Protein AF-A0A231GXD4-F1 (afdb_monomer_lite)

Organism: NCBI:txid85688

pLDDT: mean 75.29, std 14.93, range [33.41, 92.38]

Sequence (83 aa):
MKQLPRSVSAMQAARWCPSEGHVHLRIWLADVALDYTATAEAARNIIMDWARRRWCTIELVLTTVERCELMPRLPYERLFLGP

Structure (mmCIF, N/CA/C/O backbone):
data_AF-A0A231GXD4-F1
#
_entry.id   AF-A0A231GXD4-F1
#
loop_
_atom_site.group_PDB
_atom_site.id
_atom_site.type_symbol
_atom_site.label_atom_id
_atom_site.label_alt_id
_atom_site.label_comp_id
_atom_site.label_asym_id
_atom_site.label_entity_id
_atom_site.label_seq_id
_atom_site.pdbx_PDB_ins_code
_atom_site.Cartn_x
_atom_site.Cartn_y
_atom_site.Cartn_z
_atom_site.occupancy
_atom_site.B_iso_or_equiv
_atom_site.auth_seq_id
_atom_site.auth_comp_id
_atom_site.auth_asym_id
_atom_site.auth_atom_id
_atom_site.pdbx_PDB_model_num
ATOM 1 N N . MET A 1 1 ? -16.090 20.080 5.501 1.00 33.41 1 MET A N 1
ATOM 2 C CA . MET A 1 1 ? -16.346 18.740 4.927 1.00 33.41 1 MET A CA 1
ATOM 3 C C . MET A 1 1 ? -15.056 18.275 4.272 1.00 33.41 1 MET A C 1
ATOM 5 O O . MET A 1 1 ? -14.631 18.888 3.303 1.00 33.41 1 MET A O 1
ATOM 9 N N . LYS A 1 2 ? -14.359 17.307 4.879 1.00 35.97 2 LYS A N 1
ATOM 10 C CA . LYS A 1 2 ? -13.093 16.777 4.353 1.00 35.97 2 LYS A CA 1
ATOM 11 C C . LYS A 1 2 ? -13.401 16.058 3.036 1.00 35.97 2 LYS A C 1
ATOM 13 O O . LYS A 1 2 ? -14.245 15.168 3.031 1.00 35.97 2 LYS A O 1
ATOM 18 N N . GLN A 1 3 ? -12.777 16.475 1.934 1.00 35.38 3 GLN A N 1
ATOM 19 C CA . GLN A 1 3 ? -12.812 15.710 0.688 1.00 35.38 3 GLN A CA 1
ATOM 20 C C . GLN A 1 3 ? -12.226 14.326 0.982 1.00 35.38 3 GLN A C 1
ATOM 22 O O . GLN A 1 3 ? -11.038 14.212 1.276 1.00 35.38 3 GLN A O 1
ATOM 27 N N . LEU A 1 4 ? -13.065 13.288 0.941 1.00 38.19 4 LEU A N 1
ATOM 28 C CA . LEU A 1 4 ? -12.573 11.925 0.809 1.00 38.19 4 LEU A CA 1
ATOM 29 C C . LEU A 1 4 ? -11.922 11.827 -0.577 1.00 38.19 4 LEU A C 1
ATOM 31 O O . LEU A 1 4 ? -12.610 12.102 -1.570 1.00 38.19 4 LEU A O 1
ATOM 35 N N . PRO A 1 5 ? -10.635 11.459 -0.697 1.00 42.25 5 PRO A N 1
ATOM 36 C CA . PRO A 1 5 ? -10.142 11.006 -1.982 1.00 42.25 5 PRO A CA 1
ATOM 37 C C . PRO A 1 5 ? -10.977 9.782 -2.356 1.00 42.25 5 PRO A C 1
ATOM 39 O O . PRO A 1 5 ? -11.182 8.883 -1.544 1.00 42.25 5 PRO A O 1
ATOM 42 N N . ARG A 1 6 ? -11.544 9.828 -3.564 1.00 47.72 6 ARG A N 1
ATOM 43 C CA . ARG A 1 6 ? -12.378 8.780 -4.157 1.00 47.72 6 ARG A CA 1
ATOM 44 C C . ARG A 1 6 ? -11.752 7.421 -3.850 1.00 47.72 6 ARG A C 1
ATOM 46 O O . ARG A 1 6 ? -10.670 7.149 -4.356 1.00 47.72 6 ARG A O 1
ATOM 53 N N . SER A 1 7 ? -12.410 6.603 -3.029 1.00 49.25 7 SER A N 1
ATOM 54 C CA . SER A 1 7 ? -12.004 5.222 -2.781 1.00 49.25 7 SER A CA 1
ATOM 55 C C . SER A 1 7 ? -11.986 4.494 -4.121 1.00 49.25 7 SER A C 1
ATOM 57 O O . SER A 1 7 ? -13.026 4.144 -4.680 1.00 49.25 7 SER A O 1
ATOM 59 N N . VAL A 1 8 ? -10.796 4.355 -4.696 1.00 55.34 8 VAL A N 1
ATOM 60 C CA . VAL A 1 8 ? -10.595 3.615 -5.933 1.00 55.34 8 VAL A CA 1
ATOM 61 C C . VAL A 1 8 ? -10.694 2.141 -5.554 1.00 55.34 8 VAL A C 1
ATOM 63 O O . VAL A 1 8 ? -9.945 1.668 -4.704 1.00 55.34 8 VAL A O 1
ATOM 66 N N . SER A 1 9 ? -11.644 1.413 -6.147 1.00 58.31 9 SER A N 1
ATOM 67 C CA . SER A 1 9 ? -11.775 -0.033 -5.921 1.00 58.31 9 SER A CA 1
ATOM 68 C C . SER A 1 9 ? -10.428 -0.723 -6.172 1.00 58.31 9 SER A C 1
ATOM 70 O O . SER A 1 9 ? -9.725 -0.340 -7.104 1.00 58.31 9 SER A O 1
ATOM 72 N N . ALA A 1 10 ? -10.074 -1.759 -5.405 1.00 58.12 10 ALA A N 1
ATOM 73 C CA . ALA A 1 10 ? -8.807 -2.494 -5.543 1.00 58.12 10 ALA A CA 1
ATOM 74 C C . ALA A 1 10 ? -8.459 -2.852 -7.010 1.00 58.12 10 ALA A C 1
ATOM 76 O O . ALA A 1 10 ? -7.325 -2.683 -7.453 1.00 58.12 10 ALA A O 1
ATOM 77 N N . MET A 1 11 ? -9.458 -3.239 -7.815 1.00 56.03 11 MET A N 1
ATOM 78 C CA . MET A 1 11 ? -9.292 -3.507 -9.254 1.00 56.03 11 MET A CA 1
ATOM 79 C C . MET A 1 11 ? -8.924 -2.271 -10.090 1.00 56.03 11 MET A C 1
ATOM 81 O O . MET A 1 11 ? -8.215 -2.384 -11.086 1.00 56.03 11 MET A O 1
ATOM 85 N N . GLN A 1 12 ? -9.424 -1.094 -9.724 1.00 60.72 12 GLN A N 1
ATOM 86 C CA . GLN A 1 12 ? -9.077 0.170 -10.371 1.00 60.72 12 GLN A CA 1
ATOM 87 C C . GLN A 1 12 ? -7.714 0.685 -9.877 1.00 60.72 12 GLN A C 1
ATOM 89 O O . GLN A 1 12 ? -6.947 1.210 -10.677 1.00 60.72 12 GLN A O 1
ATOM 94 N N . ALA A 1 13 ? -7.369 0.451 -8.606 1.00 59.28 13 ALA A N 1
ATOM 95 C CA . ALA A 1 13 ? -6.080 0.828 -8.031 1.00 59.28 13 ALA A CA 1
ATOM 96 C C . ALA A 1 13 ? -4.926 0.055 -8.690 1.00 59.28 13 ALA A C 1
ATOM 98 O O . ALA A 1 13 ? -3.926 0.651 -9.077 1.00 59.28 13 ALA A O 1
ATOM 99 N N . ALA A 1 14 ? -5.105 -1.249 -8.936 1.00 59.09 14 ALA A N 1
ATOM 100 C CA . ALA A 1 14 ? -4.133 -2.058 -9.674 1.00 59.09 14 ALA A CA 1
ATOM 101 C C . ALA A 1 14 ? -3.931 -1.591 -11.129 1.00 59.09 14 ALA A C 1
ATOM 103 O O . ALA A 1 14 ? -2.846 -1.759 -11.677 1.00 59.09 14 ALA A O 1
ATOM 104 N N . ARG A 1 15 ? -4.954 -0.992 -11.762 1.00 61.44 15 ARG A N 1
ATOM 105 C CA . ARG A 1 15 ? -4.848 -0.423 -13.120 1.00 61.44 15 ARG A CA 1
ATOM 106 C C . ARG A 1 15 ? -4.114 0.916 -13.157 1.00 61.44 15 ARG A C 1
ATOM 108 O O . ARG A 1 15 ? -3.691 1.319 -14.234 1.00 61.44 15 ARG A O 1
ATOM 115 N N . TRP A 1 16 ? -4.037 1.620 -12.030 1.00 64.25 16 TRP A N 1
ATOM 116 C CA . TRP A 1 16 ? -3.413 2.943 -11.916 1.00 64.25 16 TRP A CA 1
ATOM 117 C C . TRP A 1 16 ? -2.059 2.903 -11.211 1.00 64.25 16 TRP A C 1
ATOM 119 O O . TRP A 1 16 ? -1.413 3.939 -11.075 1.00 64.25 16 TRP A O 1
ATOM 129 N N . CYS A 1 17 ? -1.625 1.724 -10.762 1.00 63.25 17 CYS A N 1
ATOM 130 C CA . CYS A 1 17 ? -0.297 1.564 -10.205 1.00 63.25 17 CYS A CA 1
ATOM 131 C C . CYS A 1 17 ? 0.733 1.836 -11.319 1.00 63.25 17 CYS A C 1
ATOM 133 O O . CYS A 1 17 ? 0.616 1.229 -12.390 1.00 63.25 17 CYS A O 1
ATOM 135 N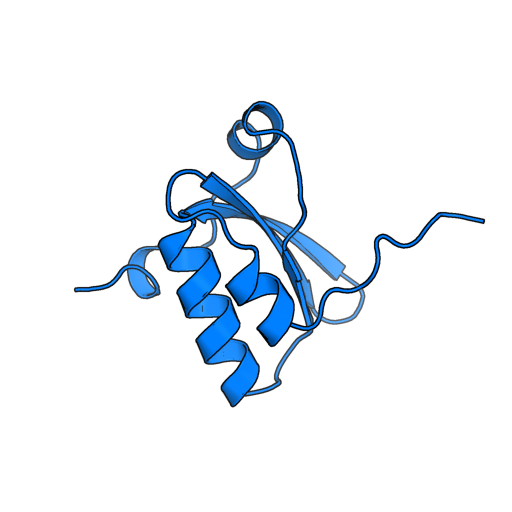 N . PRO A 1 18 ? 1.693 2.759 -11.121 1.00 68.75 18 PRO A N 1
ATOM 136 C CA . PRO A 1 18 ? 2.778 2.966 -12.075 1.00 68.75 18 PRO A CA 1
ATOM 137 C C . PRO A 1 18 ? 3.512 1.645 -12.333 1.00 68.75 18 PRO A C 1
ATOM 139 O O . PRO A 1 18 ? 3.494 0.754 -11.497 1.00 68.75 18 PRO A O 1
ATOM 142 N N . SER A 1 19 ? 4.136 1.483 -13.496 1.00 68.94 19 SER A N 1
ATOM 143 C CA . SER A 1 19 ? 4.849 0.243 -13.835 1.00 68.94 19 SER A CA 1
ATOM 144 C C . SER A 1 19 ? 6.164 0.069 -13.065 1.00 68.94 19 SER A C 1
ATOM 146 O O . SER A 1 19 ? 6.636 -1.054 -12.928 1.00 68.94 19 SER A O 1
ATOM 148 N N . GLU A 1 20 ? 6.733 1.157 -12.537 1.00 73.81 20 GLU A N 1
ATOM 149 C CA . GLU A 1 20 ? 8.020 1.180 -11.838 1.00 73.81 20 GLU A CA 1
ATOM 150 C C . GLU A 1 20 ? 8.003 2.177 -10.666 1.00 73.81 20 GLU A C 1
ATOM 152 O O . GLU A 1 20 ? 7.114 3.025 -10.553 1.00 73.81 20 GLU A O 1
ATOM 157 N N . GLY A 1 21 ? 9.014 2.084 -9.798 1.00 83.50 21 GLY A N 1
ATOM 158 C CA . GLY A 1 21 ? 9.221 3.001 -8.677 1.00 83.50 21 GLY A CA 1
ATOM 159 C C . GLY A 1 21 ? 8.507 2.594 -7.388 1.00 83.50 21 GLY A C 1
ATOM 160 O O . GLY A 1 21 ? 8.047 1.460 -7.227 1.00 83.50 21 GLY A O 1
ATOM 161 N N . HIS A 1 22 ? 8.463 3.528 -6.438 1.00 87.25 22 HIS A N 1
ATOM 162 C CA . HIS A 1 22 ? 7.829 3.335 -5.137 1.00 87.25 22 HIS A CA 1
ATOM 163 C C . HIS A 1 22 ? 6.502 4.080 -5.042 1.00 87.25 22 HIS A C 1
ATOM 165 O O . HIS A 1 22 ? 6.386 5.233 -5.452 1.00 87.25 22 HIS A O 1
ATOM 171 N N . VAL A 1 23 ? 5.507 3.416 -4.467 1.00 86.69 23 VAL A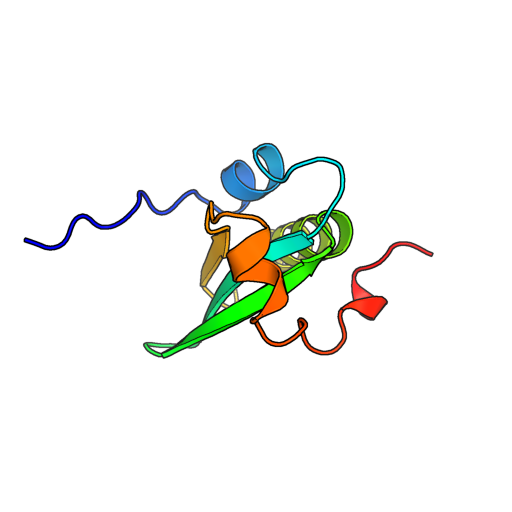 N 1
ATOM 172 C CA . VAL A 1 23 ? 4.141 3.906 -4.319 1.00 86.69 23 VAL A CA 1
ATOM 173 C C . VAL A 1 23 ? 3.732 3.911 -2.858 1.00 86.69 23 VAL A C 1
ATOM 175 O O . VAL A 1 23 ? 4.195 3.093 -2.062 1.00 86.69 23 VAL A O 1
ATOM 178 N N . HIS A 1 24 ? 2.813 4.810 -2.523 1.00 90.25 24 HIS A N 1
ATOM 179 C CA . HIS A 1 24 ? 2.187 4.864 -1.211 1.00 90.25 24 HIS A CA 1
ATOM 180 C C . HIS A 1 24 ? 0.977 3.934 -1.180 1.00 90.25 24 HIS A C 1
ATOM 182 O O . HIS A 1 24 ? -0.019 4.125 -1.881 1.00 90.25 24 HIS A O 1
ATOM 188 N N . LEU A 1 25 ? 1.077 2.926 -0.325 1.00 87.62 25 LEU A N 1
ATOM 189 C CA . LEU A 1 25 ? 0.010 2.006 0.014 1.00 87.62 25 LEU A CA 1
ATOM 190 C C . LEU A 1 25 ? -0.592 2.370 1.376 1.00 87.62 25 LEU A C 1
ATOM 192 O O . LEU A 1 25 ? 0.128 2.463 2.369 1.00 87.62 25 LEU A O 1
ATOM 196 N N . ARG A 1 26 ? -1.914 2.530 1.432 1.00 89.00 26 ARG A N 1
ATOM 197 C CA . ARG A 1 26 ? -2.670 2.671 2.676 1.00 89.00 26 ARG A CA 1
ATOM 198 C C . ARG A 1 26 ? -3.512 1.426 2.909 1.00 89.00 26 ARG A C 1
ATOM 200 O O . ARG A 1 26 ? -4.321 1.043 2.068 1.00 89.00 26 ARG A O 1
ATOM 207 N N . ILE A 1 27 ? -3.339 0.806 4.065 1.00 85.75 27 ILE A N 1
ATOM 208 C CA . ILE A 1 27 ? -4.086 -0.382 4.476 1.00 85.75 27 ILE A CA 1
ATOM 209 C C . ILE A 1 27 ? -4.988 0.014 5.638 1.00 85.75 27 ILE A C 1
ATOM 211 O O . ILE A 1 27 ? -4.508 0.541 6.641 1.00 85.75 27 ILE A O 1
ATOM 215 N N . TRP A 1 28 ? -6.282 -0.260 5.513 1.00 84.69 28 TRP A N 1
ATOM 216 C CA . TRP A 1 28 ? -7.249 -0.076 6.588 1.00 84.69 28 TRP A CA 1
ATOM 217 C C . TRP A 1 28 ? -7.478 -1.403 7.308 1.00 84.69 28 TRP A C 1
ATOM 219 O O . TRP A 1 28 ? -7.994 -2.364 6.728 1.00 84.69 28 TRP A O 1
ATOM 229 N N . LEU A 1 29 ? -7.093 -1.452 8.581 1.00 82.06 29 LEU A N 1
ATOM 230 C CA . LEU A 1 29 ? -7.404 -2.551 9.493 1.00 82.06 29 LEU A CA 1
ATOM 231 C C . LEU A 1 29 ? -8.383 -2.027 10.542 1.00 82.06 29 LEU A C 1
ATOM 233 O O . LEU A 1 29 ? -8.001 -1.249 11.416 1.00 82.06 29 LEU A O 1
ATOM 237 N N . ALA A 1 30 ? -9.651 -2.435 10.426 1.00 81.62 30 ALA A N 1
ATOM 238 C CA . ALA A 1 30 ? -10.760 -1.775 11.117 1.00 81.62 30 ALA A CA 1
ATOM 239 C C . ALA A 1 30 ? -10.725 -0.252 10.848 1.00 81.62 30 ALA A C 1
ATOM 241 O O . ALA A 1 30 ? -10.694 0.147 9.685 1.00 81.62 30 ALA A O 1
ATOM 242 N N . ASP A 1 31 ? -10.672 0.582 11.888 1.00 81.69 31 ASP A N 1
ATOM 243 C CA . ASP A 1 31 ? -10.632 2.049 11.775 1.00 81.69 31 ASP A CA 1
ATOM 244 C C . ASP A 1 31 ? -9.208 2.635 11.780 1.00 81.69 31 ASP A C 1
ATOM 246 O O . ASP A 1 31 ? -9.023 3.851 11.869 1.00 81.69 31 ASP A O 1
ATOM 250 N N . VAL A 1 32 ? -8.180 1.784 11.693 1.00 84.75 32 VAL A N 1
ATOM 251 C CA . VAL A 1 32 ? -6.777 2.212 11.698 1.00 84.75 32 VAL A CA 1
ATOM 252 C C . VAL A 1 32 ? -6.228 2.227 10.276 1.00 84.75 32 VAL A C 1
ATOM 254 O O . VAL A 1 32 ? -6.194 1.196 9.601 1.00 84.75 32 VAL A O 1
ATOM 257 N N . ALA A 1 33 ? -5.751 3.396 9.844 1.00 88.56 33 ALA A N 1
ATOM 258 C CA . ALA A 1 33 ? -4.987 3.552 8.612 1.00 88.56 33 ALA A CA 1
ATOM 259 C C . ALA A 1 33 ? -3.498 3.312 8.875 1.00 88.56 33 ALA A C 1
ATOM 261 O O . ALA A 1 33 ? -2.892 3.977 9.716 1.00 88.56 33 ALA A O 1
ATOM 262 N N . LEU A 1 34 ? -2.909 2.390 8.120 1.00 88.50 34 LEU A N 1
ATOM 263 C CA . LEU A 1 34 ? -1.477 2.122 8.109 1.00 88.50 34 LEU A CA 1
ATOM 264 C C . LEU A 1 34 ? -0.906 2.513 6.749 1.00 88.50 34 LEU A C 1
ATOM 266 O O . LEU A 1 34 ? -1.373 2.044 5.712 1.00 88.50 34 LEU A O 1
ATOM 270 N N . ASP A 1 35 ? 0.096 3.381 6.770 1.00 90.06 35 ASP A N 1
ATOM 271 C CA . ASP A 1 35 ? 0.685 4.002 5.592 1.00 90.06 35 ASP A CA 1
ATOM 272 C C . ASP A 1 35 ? 2.086 3.431 5.340 1.00 90.06 35 ASP A C 1
ATOM 274 O O . ASP A 1 35 ? 2.965 3.537 6.195 1.00 90.06 35 ASP A O 1
ATOM 278 N N . TYR A 1 36 ? 2.297 2.847 4.158 1.00 91.12 36 TYR A N 1
ATOM 279 C CA . TYR A 1 36 ? 3.553 2.215 3.754 1.00 91.12 36 TYR A CA 1
ATOM 280 C C . TYR A 1 36 ? 4.006 2.660 2.370 1.00 91.12 36 TYR A C 1
ATOM 282 O O . TYR A 1 36 ? 3.195 2.999 1.509 1.00 91.12 36 TYR A O 1
ATOM 290 N N . THR A 1 37 ? 5.308 2.568 2.129 1.00 92.38 37 THR A N 1
ATOM 291 C CA . THR A 1 37 ? 5.875 2.602 0.781 1.00 92.38 37 THR A CA 1
ATOM 292 C C . THR A 1 37 ? 6.213 1.189 0.312 1.00 92.38 37 THR A C 1
ATOM 294 O O . THR A 1 37 ? 6.730 0.366 1.073 1.00 92.38 37 THR A O 1
ATOM 297 N N . ALA A 1 38 ? 5.919 0.892 -0.947 1.00 91.12 38 ALA A N 1
ATOM 298 C CA . ALA A 1 38 ? 6.252 -0.373 -1.593 1.00 91.12 38 ALA A CA 1
ATOM 299 C C . ALA A 1 38 ? 6.680 -0.114 -3.034 1.00 91.12 38 ALA A C 1
ATOM 301 O O . ALA A 1 38 ? 6.310 0.890 -3.635 1.00 91.12 38 ALA A O 1
ATOM 302 N N . THR A 1 39 ? 7.456 -1.012 -3.615 1.00 90.12 39 THR A N 1
ATOM 303 C CA . THR A 1 39 ? 7.590 -1.113 -5.068 1.00 90.12 39 THR A CA 1
ATOM 304 C C . THR A 1 39 ? 6.214 -1.236 -5.719 1.00 90.12 39 THR A C 1
ATOM 306 O O . THR A 1 39 ? 5.297 -1.866 -5.183 1.00 90.12 39 THR A O 1
ATOM 309 N N . ALA A 1 40 ? 6.071 -0.626 -6.891 1.00 87.50 40 ALA A N 1
ATOM 310 C CA . ALA A 1 40 ? 4.865 -0.726 -7.698 1.00 87.50 40 ALA A CA 1
ATOM 311 C C . ALA A 1 40 ? 4.439 -2.184 -7.954 1.00 87.50 40 ALA A C 1
ATOM 313 O O . ALA A 1 40 ? 3.256 -2.517 -7.878 1.00 87.50 40 ALA A O 1
ATOM 314 N N . GLU A 1 41 ? 5.409 -3.069 -8.194 1.00 89.00 41 GLU A N 1
ATOM 315 C CA . GLU A 1 41 ? 5.166 -4.497 -8.389 1.00 89.00 41 GLU A CA 1
ATOM 316 C C . GLU A 1 41 ? 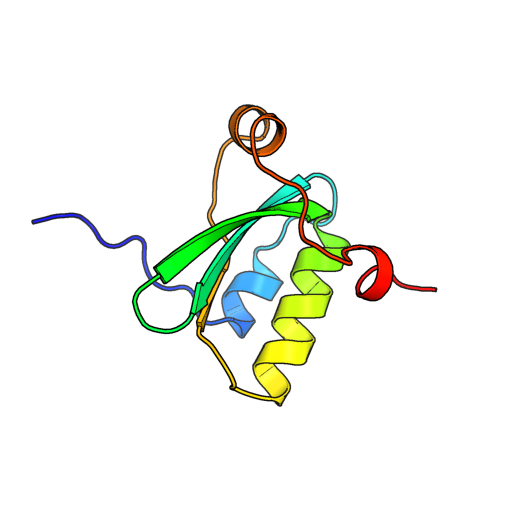4.550 -5.150 -7.145 1.00 89.00 41 GLU A C 1
ATOM 318 O O . GLU A 1 41 ? 3.473 -5.747 -7.236 1.00 89.00 41 GLU A O 1
ATOM 323 N N . ALA A 1 42 ? 5.177 -4.979 -5.976 1.00 90.12 42 ALA A N 1
ATOM 324 C CA . ALA A 1 42 ? 4.663 -5.530 -4.728 1.00 90.12 42 ALA A CA 1
ATOM 325 C C . ALA A 1 42 ? 3.269 -4.980 -4.401 1.00 90.12 42 ALA A C 1
ATOM 327 O O . ALA A 1 42 ? 2.373 -5.739 -4.025 1.00 90.12 42 ALA A O 1
ATOM 328 N N . ALA A 1 43 ? 3.054 -3.676 -4.604 1.00 88.19 43 ALA A N 1
ATOM 329 C CA . ALA A 1 43 ? 1.757 -3.036 -4.411 1.00 88.19 43 ALA A CA 1
ATOM 330 C C . ALA A 1 43 ? 0.682 -3.612 -5.346 1.00 88.19 43 ALA A C 1
ATOM 332 O O . ALA A 1 43 ? -0.441 -3.881 -4.922 1.00 88.19 43 ALA A O 1
ATOM 333 N N . ARG A 1 44 ? 1.008 -3.861 -6.616 1.00 85.69 44 ARG A N 1
ATOM 334 C CA . ARG A 1 44 ? 0.079 -4.496 -7.555 1.00 85.69 44 ARG A CA 1
ATOM 335 C C . ARG A 1 44 ? -0.264 -5.922 -7.123 1.00 85.69 44 ARG A C 1
ATOM 337 O O . ARG A 1 44 ? -1.442 -6.284 -7.114 1.00 85.69 44 ARG A O 1
ATOM 344 N N . ASN A 1 45 ? 0.736 -6.714 -6.753 1.00 8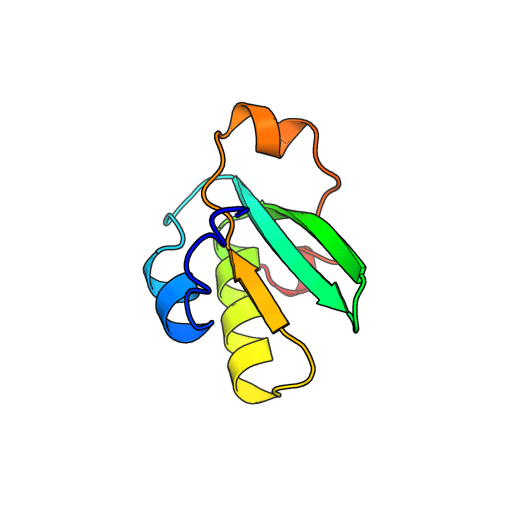7.31 45 ASN A N 1
ATOM 345 C CA . ASN A 1 45 ? 0.550 -8.119 -6.396 1.00 87.31 45 ASN A CA 1
ATOM 346 C C . ASN A 1 45 ? -0.273 -8.277 -5.111 1.00 87.31 45 ASN A C 1
ATOM 348 O O . ASN A 1 45 ? -1.230 -9.053 -5.094 1.00 87.31 45 ASN A O 1
ATOM 352 N N . ILE A 1 46 ? -0.002 -7.469 -4.083 1.00 85.81 46 ILE A N 1
ATOM 353 C CA . ILE A 1 46 ? -0.767 -7.513 -2.833 1.00 85.81 46 ILE A CA 1
ATOM 354 C C . ILE A 1 46 ? -2.227 -7.075 -3.032 1.00 85.81 46 ILE A C 1
ATOM 356 O O . ILE A 1 46 ? -3.142 -7.722 -2.524 1.00 85.81 46 ILE A O 1
ATOM 360 N N . ILE A 1 47 ? -2.480 -6.041 -3.847 1.00 83.12 47 ILE A N 1
ATOM 361 C CA . ILE A 1 47 ? -3.841 -5.598 -4.190 1.00 83.12 47 ILE A CA 1
ATOM 362 C C . ILE A 1 47 ? -4.608 -6.713 -4.916 1.00 83.12 47 ILE A C 1
ATOM 364 O O . ILE A 1 47 ? -5.780 -6.957 -4.613 1.00 83.12 47 ILE A O 1
ATOM 368 N N . MET A 1 48 ? -3.960 -7.411 -5.852 1.00 82.94 48 MET A N 1
ATOM 369 C CA . MET A 1 48 ? -4.571 -8.518 -6.593 1.00 82.94 48 MET A CA 1
ATOM 370 C C . MET A 1 48 ? -4.890 -9.718 -5.696 1.00 82.94 48 MET A C 1
ATOM 372 O O . MET A 1 48 ? -5.980 -10.286 -5.798 1.00 82.94 48 MET A O 1
ATOM 376 N N . ASP A 1 49 ? -3.982 -10.089 -4.796 1.00 82.56 49 ASP A N 1
ATOM 377 C CA . ASP A 1 49 ? -4.210 -11.180 -3.848 1.00 82.56 49 ASP A CA 1
ATOM 378 C C . ASP A 1 49 ? -5.292 -10.845 -2.821 1.00 82.56 49 ASP A C 1
ATOM 380 O O . ASP A 1 49 ? -6.128 -11.692 -2.487 1.00 82.56 49 ASP A O 1
ATOM 384 N N . TRP A 1 50 ? -5.361 -9.591 -2.380 1.00 78.88 50 TRP A N 1
ATOM 385 C CA . TRP A 1 50 ? -6.418 -9.130 -1.489 1.00 78.88 50 TRP A CA 1
ATOM 386 C C . TRP A 1 50 ? -7.786 -9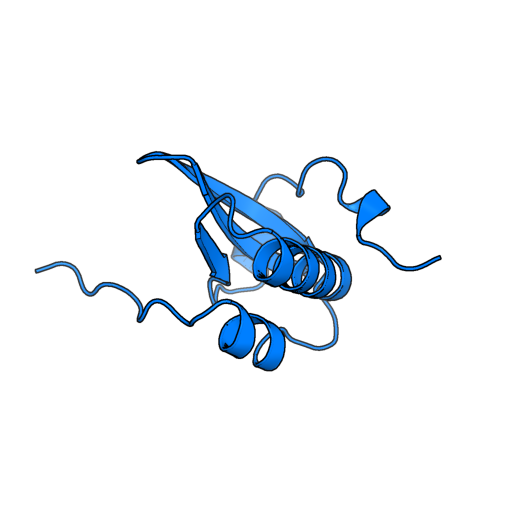.050 -2.153 1.00 78.88 50 TRP A C 1
ATOM 388 O O . TRP A 1 50 ? -8.774 -9.454 -1.533 1.00 78.88 50 TRP A O 1
ATOM 398 N N . ALA A 1 51 ? -7.869 -8.627 -3.417 1.00 75.00 51 ALA A N 1
ATOM 399 C CA . ALA A 1 51 ? -9.124 -8.631 -4.169 1.00 75.00 51 ALA A CA 1
ATOM 400 C C . ALA A 1 51 ? -9.764 -10.032 -4.234 1.00 75.00 51 ALA A C 1
ATOM 402 O O . ALA A 1 51 ? -10.990 -10.148 -4.267 1.00 75.00 51 ALA A O 1
ATOM 403 N N . ARG A 1 52 ? -8.947 -11.095 -4.191 1.00 78.19 52 ARG A N 1
ATOM 404 C CA . ARG A 1 52 ? -9.405 -12.494 -4.177 1.00 78.19 52 ARG A CA 1
ATOM 405 C C . ARG A 1 52 ? -9.912 -12.963 -2.809 1.00 78.19 52 ARG A C 1
ATOM 407 O O . ARG A 1 52 ? -10.759 -13.849 -2.769 1.00 78.19 52 ARG A O 1
ATOM 414 N N . ARG A 1 53 ? -9.402 -12.408 -1.701 1.00 73.81 53 ARG A N 1
ATOM 415 C CA . ARG A 1 53 ? -9.676 -12.897 -0.331 1.00 73.81 53 ARG A CA 1
ATOM 416 C C . ARG A 1 53 ? -10.609 -11.994 0.497 1.00 73.81 53 ARG A C 1
ATOM 418 O O . ARG A 1 53 ? -11.259 -12.505 1.399 1.00 73.81 53 ARG A O 1
ATOM 425 N N . ARG A 1 54 ? -10.748 -10.699 0.160 1.00 65.44 54 ARG A N 1
ATOM 426 C CA . ARG A 1 54 ? -11.673 -9.707 0.775 1.00 65.44 54 ARG A CA 1
ATOM 427 C C . ARG A 1 54 ? -11.575 -9.540 2.306 1.00 65.44 54 ARG A C 1
ATOM 429 O O . ARG A 1 54 ? -12.578 -9.288 2.965 1.00 65.44 54 ARG A O 1
ATOM 436 N N . TRP A 1 55 ? -10.385 -9.654 2.891 1.00 68.25 55 TRP A N 1
ATOM 437 C CA . TRP A 1 55 ? -10.226 -9.573 4.354 1.00 68.25 55 TRP A CA 1
ATOM 438 C C . TRP A 1 55 ? -10.129 -8.143 4.917 1.00 68.25 55 TRP A C 1
ATOM 440 O O . TRP A 1 55 ? -10.423 -7.942 6.091 1.00 68.25 55 TRP A O 1
ATOM 450 N N . CYS A 1 56 ? -9.737 -7.152 4.110 1.00 68.12 56 CYS A N 1
ATOM 451 C CA . CYS A 1 56 ? -9.577 -5.752 4.525 1.00 68.12 56 CYS A CA 1
ATOM 452 C C . CYS A 1 56 ? -9.701 -4.777 3.336 1.00 68.12 56 CYS A C 1
ATOM 454 O O . CYS A 1 56 ? -9.742 -5.204 2.177 1.00 68.12 56 CYS A O 1
ATOM 456 N N . THR A 1 57 ? -9.770 -3.471 3.627 1.00 78.94 57 THR A N 1
ATOM 457 C CA . THR A 1 57 ? -9.812 -2.400 2.616 1.00 78.94 57 THR A CA 1
ATOM 458 C C . THR A 1 57 ? -8.413 -1.841 2.391 1.00 78.94 57 THR A C 1
ATOM 460 O O . THR A 1 57 ? -7.724 -1.477 3.342 1.00 78.94 57 THR A O 1
ATOM 463 N N . ILE A 1 58 ? -7.998 -1.739 1.130 1.00 74.38 58 ILE A N 1
ATOM 464 C CA . ILE A 1 58 ? -6.694 -1.194 0.742 1.00 74.38 58 ILE A CA 1
ATOM 465 C C . ILE A 1 58 ? -6.884 -0.101 -0.283 1.00 74.38 58 ILE A C 1
ATOM 467 O O . ILE A 1 58 ? -7.651 -0.248 -1.235 1.00 74.38 58 ILE A O 1
ATOM 471 N N . GLU A 1 59 ? -6.147 0.979 -0.083 1.00 77.06 59 GLU A N 1
ATOM 472 C CA . GLU A 1 59 ? -6.166 2.165 -0.913 1.00 77.06 59 GLU A CA 1
ATOM 473 C C . GLU A 1 59 ? -4.758 2.425 -1.448 1.00 77.06 59 GLU A C 1
ATOM 475 O O . GLU A 1 59 ? -3.775 2.441 -0.707 1.00 77.06 59 GLU A O 1
ATOM 480 N N . LEU A 1 60 ? -4.661 2.651 -2.756 1.00 76.88 60 LEU A N 1
ATOM 481 C CA . LEU A 1 60 ? -3.452 3.194 -3.356 1.00 76.88 60 LEU A CA 1
ATOM 482 C C . LEU A 1 60 ? -3.548 4.717 -3.295 1.00 76.88 60 LEU A C 1
ATOM 484 O O . LEU A 1 60 ? -4.471 5.305 -3.866 1.00 76.88 60 LEU A O 1
ATOM 488 N N . VAL A 1 61 ? -2.610 5.354 -2.602 1.00 78.38 61 VAL A N 1
ATOM 489 C CA . VAL A 1 61 ? -2.601 6.807 -2.451 1.00 78.38 61 VAL A CA 1
ATOM 490 C C . VAL A 1 61 ? -1.655 7.399 -3.486 1.00 78.38 61 VAL A C 1
ATOM 492 O O . VAL A 1 61 ? -0.461 7.106 -3.515 1.00 78.38 61 VAL A O 1
ATOM 495 N N . LEU A 1 62 ? -2.193 8.261 -4.349 1.00 69.00 62 LEU A N 1
ATOM 496 C CA . LEU A 1 62 ? -1.386 9.066 -5.261 1.00 69.00 62 LEU A CA 1
ATOM 497 C C . LEU A 1 62 ? -0.669 10.144 -4.437 1.00 69.00 62 LEU A C 1
ATOM 499 O O . LEU A 1 62 ? -1.268 11.153 -4.068 1.00 69.00 62 LEU A O 1
ATOM 503 N N . THR A 1 63 ? 0.601 9.906 -4.116 1.00 69.25 63 THR A N 1
ATOM 504 C CA . THR A 1 63 ? 1.468 10.854 -3.405 1.00 69.25 63 THR A CA 1
ATOM 505 C C . THR A 1 63 ? 2.734 11.125 -4.216 1.00 69.25 63 THR A C 1
ATOM 507 O O . THR A 1 63 ? 3.063 10.381 -5.140 1.00 69.25 63 THR A O 1
ATOM 510 N N . THR A 1 64 ? 3.440 12.207 -3.892 1.00 62.72 64 THR A N 1
ATOM 511 C CA . THR A 1 64 ? 4.731 12.519 -4.514 1.00 62.72 64 THR A CA 1
ATOM 512 C C . THR A 1 64 ? 5.802 11.528 -4.055 1.00 62.72 64 THR A C 1
ATOM 514 O O . THR A 1 64 ? 5.800 11.097 -2.903 1.00 62.72 64 THR A O 1
ATOM 517 N N . VAL A 1 65 ? 6.743 11.185 -4.940 1.00 64.44 65 VAL A N 1
ATOM 518 C CA . VAL A 1 65 ? 7.827 10.221 -4.654 1.00 64.44 65 VAL A CA 1
ATOM 519 C C . VAL A 1 65 ? 8.629 10.616 -3.406 1.00 64.44 65 VAL A C 1
ATOM 521 O O . VAL A 1 65 ? 8.910 9.764 -2.572 1.00 64.44 65 VAL A O 1
ATOM 524 N N . GLU A 1 66 ? 8.878 11.911 -3.204 1.00 66.44 66 GLU A N 1
ATOM 525 C CA . GLU A 1 66 ? 9.557 12.458 -2.015 1.00 66.44 66 GLU A CA 1
ATOM 526 C C . GLU A 1 66 ? 8.859 12.086 -0.695 1.00 66.44 66 GLU A C 1
ATOM 528 O O . GLU A 1 66 ? 9.503 11.863 0.327 1.00 66.44 66 GLU A O 1
ATOM 533 N N . ARG A 1 67 ? 7.523 11.983 -0.699 1.00 71.75 67 ARG A N 1
ATOM 534 C CA . ARG A 1 67 ? 6.767 11.544 0.480 1.00 71.75 67 ARG A CA 1
ATOM 535 C C . ARG A 1 67 ? 6.857 10.038 0.693 1.00 71.75 67 ARG A C 1
ATOM 537 O O . ARG A 1 67 ? 6.832 9.613 1.842 1.00 71.75 67 ARG A O 1
ATOM 544 N N . CYS A 1 68 ? 6.990 9.250 -0.376 1.00 74.94 68 CYS A N 1
ATOM 545 C CA . CYS A 1 68 ? 7.179 7.802 -0.279 1.00 74.94 68 CYS A CA 1
ATOM 546 C C . CYS A 1 68 ? 8.504 7.434 0.407 1.00 74.94 68 CYS A C 1
ATOM 548 O O . CYS A 1 68 ? 8.565 6.399 1.062 1.00 74.94 68 CYS A O 1
ATOM 550 N N . GLU A 1 69 ? 9.557 8.245 0.273 1.00 75.12 69 GLU A N 1
ATOM 551 C CA . GLU A 1 69 ? 10.881 7.958 0.856 1.00 75.12 69 GLU A CA 1
ATOM 552 C C . GLU A 1 69 ? 10.910 8.053 2.388 1.00 75.12 69 GLU A C 1
ATOM 554 O O . GLU A 1 69 ? 11.695 7.366 3.037 1.00 75.12 69 GLU A O 1
ATOM 559 N N . LEU A 1 70 ? 10.027 8.864 2.977 1.00 82.56 70 LEU A N 1
ATOM 560 C CA . LEU A 1 70 ? 9.928 9.052 4.430 1.00 82.56 70 LEU A CA 1
ATOM 561 C C . LEU A 1 70 ? 9.029 8.012 5.116 1.00 82.56 70 LEU A C 1
ATOM 563 O O . LEU A 1 70 ? 8.895 8.015 6.340 1.00 82.56 70 LEU A O 1
ATOM 567 N N . MET A 1 71 ? 8.374 7.149 4.340 1.00 86.50 71 MET A N 1
ATOM 568 C CA . MET A 1 71 ? 7.413 6.177 4.848 1.00 86.50 71 MET A CA 1
ATOM 569 C C . MET A 1 71 ? 8.083 4.849 5.204 1.00 86.50 71 MET A C 1
ATOM 571 O O . MET A 1 71 ? 9.068 4.455 4.575 1.00 86.50 71 MET A O 1
ATOM 575 N N . PRO A 1 72 ? 7.535 4.099 6.176 1.00 92.38 72 PRO A N 1
ATOM 576 C CA . PRO A 1 72 ? 8.011 2.752 6.440 1.00 92.38 72 PRO A CA 1
ATOM 577 C C . PRO A 1 72 ? 7.765 1.853 5.224 1.00 92.38 72 PRO A C 1
ATOM 579 O O . PRO A 1 72 ? 6.725 1.929 4.564 1.00 92.3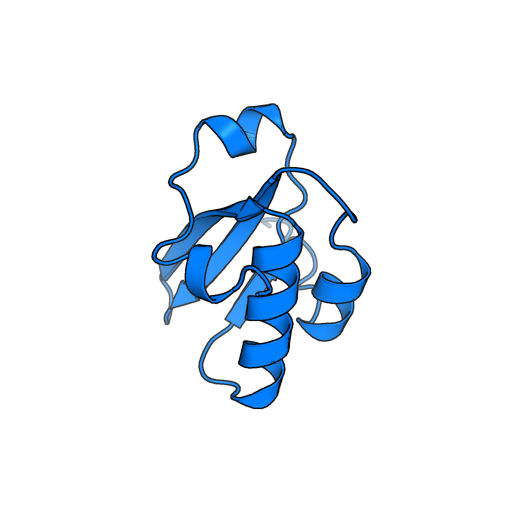8 72 PRO A O 1
ATOM 582 N N . ARG A 1 73 ? 8.720 0.965 4.942 1.00 91.19 73 ARG A N 1
ATOM 583 C CA . ARG A 1 73 ? 8.559 -0.083 3.929 1.00 91.19 73 ARG A CA 1
ATOM 584 C C . ARG A 1 73 ? 7.442 -1.043 4.311 1.00 91.19 73 ARG A C 1
ATOM 586 O O . ARG A 1 73 ? 7.286 -1.374 5.488 1.00 91.19 73 ARG A O 1
ATOM 593 N N . LEU A 1 74 ? 6.709 -1.527 3.311 1.00 91.06 74 LEU A N 1
ATOM 594 C CA . LEU A 1 74 ? 5.719 -2.579 3.499 1.00 91.06 74 LEU A CA 1
ATOM 595 C C . LEU A 1 74 ? 6.380 -3.820 4.139 1.00 91.06 74 LEU A C 1
ATOM 597 O O . LEU A 1 74 ? 7.341 -4.363 3.584 1.00 91.06 74 LEU A O 1
ATOM 601 N N . PRO A 1 75 ? 5.882 -4.304 5.289 1.00 90.06 75 PRO A N 1
ATOM 602 C CA . PRO A 1 75 ? 6.398 -5.520 5.897 1.00 90.06 75 PRO A CA 1
ATOM 603 C C . PRO A 1 75 ? 6.266 -6.707 4.945 1.00 90.06 75 PRO A C 1
ATOM 605 O O . PRO A 1 75 ? 5.236 -6.884 4.299 1.00 90.06 75 PRO A O 1
ATOM 608 N N . TYR A 1 76 ? 7.313 -7.530 4.877 1.00 89.12 76 TYR A N 1
ATOM 609 C CA . TYR A 1 76 ? 7.368 -8.694 3.989 1.00 89.12 76 TYR A CA 1
ATOM 610 C C . TYR A 1 76 ? 7.119 -8.372 2.508 1.00 89.12 76 TYR A C 1
ATOM 612 O O . TYR A 1 76 ? 6.667 -9.240 1.768 1.00 89.12 76 TYR A O 1
ATOM 620 N N . GLU A 1 77 ? 7.470 -7.162 2.056 1.00 89.38 77 GLU A N 1
ATOM 621 C CA . GLU A 1 77 ? 7.375 -6.733 0.651 1.00 89.38 77 GLU A CA 1
ATOM 622 C C . GLU A 1 77 ? 7.876 -7.799 -0.336 1.00 89.38 77 GLU A C 1
ATOM 624 O O . GLU A 1 77 ? 7.246 -8.056 -1.356 1.00 89.38 77 GLU A O 1
ATOM 629 N N . ARG A 1 78 ? 8.969 -8.485 0.018 1.00 88.88 78 ARG A N 1
ATOM 630 C CA . ARG A 1 78 ? 9.584 -9.552 -0.781 1.00 88.88 78 ARG A CA 1
ATOM 631 C C . ARG A 1 78 ? 8.668 -10.738 -1.093 1.00 88.88 78 ARG A C 1
ATOM 633 O O . ARG A 1 78 ? 8.947 -11.437 -2.053 1.00 88.88 78 ARG A O 1
ATOM 640 N N . LEU A 1 79 ? 7.612 -10.984 -0.313 1.00 87.56 79 LEU A N 1
ATOM 641 C CA . LEU A 1 79 ? 6.624 -12.029 -0.620 1.00 87.56 79 LEU A CA 1
ATOM 642 C C . LEU A 1 79 ? 5.758 -11.679 -1.835 1.00 87.56 79 LEU A C 1
ATOM 644 O O . LEU A 1 79 ? 5.126 -12.559 -2.409 1.00 87.56 79 LEU A O 1
ATOM 648 N N . PHE A 1 80 ? 5.710 -10.397 -2.190 1.00 85.06 80 PHE A N 1
ATOM 649 C CA . PHE A 1 80 ? 4.895 -9.863 -3.274 1.00 85.06 80 PHE A CA 1
ATOM 650 C C . PHE A 1 80 ? 5.737 -9.409 -4.464 1.00 85.06 80 PHE A C 1
ATOM 652 O O . PHE A 1 80 ? 5.179 -8.920 -5.440 1.00 85.06 80 PHE A O 1
ATOM 659 N N . LEU A 1 81 ? 7.058 -9.559 -4.399 1.00 83.31 81 LEU A N 1
ATOM 660 C CA . LEU A 1 81 ? 7.924 -9.468 -5.567 1.00 83.31 81 LEU A CA 1
ATOM 661 C C . LEU A 1 81 ? 7.863 -10.823 -6.281 1.00 83.31 81 LEU A C 1
ATOM 663 O O . LEU A 1 81 ? 7.838 -11.857 -5.609 1.00 83.31 81 LEU A O 1
ATOM 667 N N . GLY A 1 82 ? 7.761 -10.828 -7.612 1.00 73.31 82 GLY A N 1
ATOM 668 C CA . GLY A 1 82 ? 7.815 -12.064 -8.392 1.00 73.31 82 GLY A CA 1
ATOM 669 C C . GLY A 1 82 ? 9.090 -12.883 -8.112 1.00 73.31 82 GLY A C 1
ATOM 670 O O . GLY A 1 82 ? 10.018 -12.378 -7.474 1.00 73.31 82 GLY A O 1
ATOM 671 N N . PRO A 1 83 ? 9.129 -14.160 -8.536 1.00 63.53 83 PRO A N 1
ATOM 672 C CA . PRO A 1 83 ? 10.339 -14.977 -8.444 1.00 63.53 83 PRO A CA 1
ATOM 673 C C . PRO A 1 83 ? 11.530 -14.358 -9.186 1.00 63.53 83 PRO A C 1
ATOM 675 O O . PRO A 1 83 ? 11.307 -13.713 -10.237 1.00 63.53 83 PRO A O 1
#

Secondary structure (DSSP, 8-state):
---------HHHHHHHS-SSSEEEEEEEETTEEEEEEEEHHHHHHHHHHHHHH--SEEEEE---HHHHHTSPBPTTGGGSS--

Radius of gyration: 12.17 Å; chains: 1; bounding box: 27×34×26 Å

Foldseek 3Di:
DDDDDPQQQLVRQLVPQDPFDKFWKWWDDPNDTAIAIATSQLSNQVSVVCVVVVPTRMGTDPDDNVVNVPGHHDPPSVVRHDD